Protein AF-A0A929JRZ4-F1 (afdb_monomer)

Mean predicted aligned error: 5.0 Å

Secondary structure (DSSP, 8-state):
-HHHHHHHHTT-------HHHHHHHHHHHHHHH---B-HHHHHHHHHHHHHHHTTSS-TTS-------SBTTT--SSHHHHSPPPPP--GGGHHHHHTT-

Solvent-accessible surface area (backbone atoms only — not comparable to full-atom values): 6132 Å² total; per-residue (Å²): 120,65,65,68,47,51,26,64,77,66,76,50,85,86,82,90,74,59,68,68,48,20,50,51,29,25,37,45,31,34,74,75,68,71,41,58,34,11,57,81,17,13,39,48,57,28,45,49,56,50,34,39,76,71,67,76,39,65,88,88,57,91,80,88,75,72,64,81,41,50,20,87,81,42,58,69,68,50,80,80,61,49,80,81,86,78,90,72,58,80,92,50,41,68,68,52,61,76,73,108

pLDDT: mean 91.91, std 6.28, range [66.38, 97.69]

Sequence (100 aa):
NRVLRLLRELDGTAIAVPDEEVTAAQRDLARMEGILAEPAGAIALAALRRLIKLGKVNKAKKVVLIVSGFGFKDPGDADKLIDKPVTVDIKDLESVIAKS

Radius of gyration: 18.35 Å; Cα contacts (8 Å, |Δi|>4): 85; chains: 1; bounding box: 34×36×55 Å

Nearest PDB structures (foldseek):
  1uin-assembly1_B  TM=8.783E-01  e=8.661E-05  Thermus thermophilus
  2d1f-assembly1_B  TM=8.909E-01  e=1.277E-04  Mycobacterium tuberculosis
  2zsj-assembly2_C  TM=8.394E-01  e=1.052E-04  Aquifex aeolicus
  6cgq-assembly1_A  TM=8.743E-01  e=2.959E-04  Bacillus spizizenii
  6cgq-assembly1_B-2  TM=8.732E-01  e=3.368E-04  Bacillus spizizenii

Foldseek 3Di:
DVVVVCCVVVVHDDDDFDQVLLLVQQLCCCPPVVARAASVLSVQVSVVVVCVVVVNDPPPDDDDRGRPGGCVVPVDPVPSNDDDDDDDDPVCVVVVVVVD

Structure (mmCIF, N/CA/C/O backbone):
data_AF-A0A929JRZ4-F1
#
_entry.id   AF-A0A929JRZ4-F1
#
loop_
_atom_site.group_PDB
_atom_site.id
_atom_site.type_symbol
_atom_site.label_atom_id
_atom_site.label_alt_id
_atom_site.label_comp_id
_atom_site.label_asym_id
_atom_site.label_entity_id
_atom_site.label_seq_id
_atom_site.pdbx_PDB_ins_code
_atom_site.Cartn_x
_atom_site.Cartn_y
_atom_site.Cartn_z
_atom_site.occupancy
_atom_site.B_iso_or_equiv
_atom_site.auth_seq_id
_atom_site.auth_comp_id
_atom_site.auth_asym_id
_atom_site.auth_atom_id
_atom_site.pdbx_PDB_model_num
ATOM 1 N N . ASN A 1 1 ? -2.978 17.807 19.146 1.00 81.25 1 ASN A N 1
ATOM 2 C CA . ASN A 1 1 ? -3.439 16.431 19.448 1.00 81.25 1 ASN A CA 1
ATOM 3 C C . ASN A 1 1 ? -4.820 16.110 18.833 1.00 81.25 1 ASN A C 1
ATOM 5 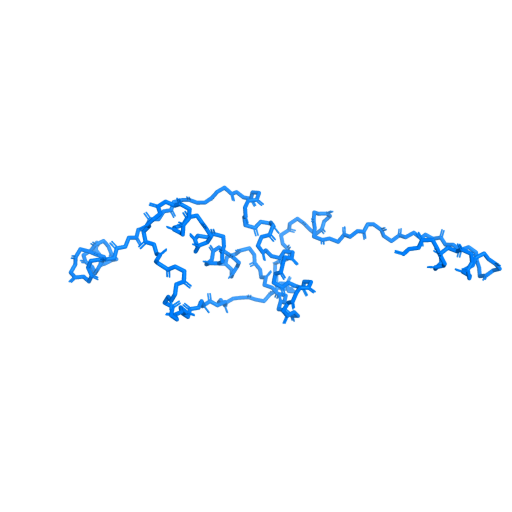O O . ASN A 1 1 ? -5.667 15.515 19.486 1.00 81.25 1 ASN A O 1
ATOM 9 N N . ARG A 1 2 ? -5.091 16.529 17.584 1.00 95.31 2 ARG A N 1
ATOM 10 C CA . ARG A 1 2 ? -6.425 16.388 16.962 1.00 95.31 2 ARG A CA 1
ATOM 11 C C . ARG A 1 2 ? -6.683 14.968 16.447 1.00 95.31 2 ARG A C 1
ATOM 13 O O . ARG A 1 2 ? -7.745 14.422 16.705 1.00 95.31 2 ARG A O 1
ATOM 20 N N . VAL A 1 3 ? -5.694 14.360 15.788 1.00 95.38 3 VAL A N 1
ATOM 21 C CA . VAL A 1 3 ? -5.806 13.004 15.220 1.00 95.38 3 VAL A CA 1
ATOM 22 C C . VAL A 1 3 ? -6.046 11.956 16.307 1.00 95.38 3 VAL A C 1
ATOM 24 O O . VAL A 1 3 ? -7.018 11.219 16.220 1.00 95.38 3 VAL A O 1
ATOM 27 N N . LEU A 1 4 ? -5.237 11.927 17.377 1.00 96.12 4 LEU A N 1
ATOM 28 C CA . LEU A 1 4 ? -5.419 10.926 18.441 1.00 96.12 4 LEU A CA 1
ATOM 29 C C . LEU A 1 4 ? -6.748 11.094 19.182 1.00 96.12 4 LEU A C 1
ATOM 31 O O . LEU A 1 4 ? -7.278 10.115 19.695 1.00 96.12 4 LEU A O 1
ATOM 35 N N . ARG A 1 5 ? -7.279 12.321 19.256 1.00 96.94 5 ARG A N 1
ATOM 36 C CA . ARG A 1 5 ? -8.604 12.568 19.826 1.00 96.94 5 ARG A CA 1
ATOM 37 C C . ARG A 1 5 ? -9.691 11.941 18.953 1.00 96.94 5 ARG A C 1
ATOM 39 O O . ARG A 1 5 ? -10.466 11.150 19.469 1.00 96.94 5 ARG A O 1
ATOM 46 N N . LEU A 1 6 ? -9.672 12.213 17.647 1.00 97.62 6 LEU A N 1
ATOM 47 C CA . LEU A 1 6 ? -10.622 11.631 16.693 1.00 97.62 6 LEU A CA 1
ATOM 48 C C . LEU A 1 6 ? -10.557 10.101 16.670 1.00 97.62 6 LEU A C 1
ATOM 50 O O . LEU A 1 6 ? -11.595 9.455 16.633 1.00 97.62 6 LEU A O 1
ATOM 54 N N . LEU A 1 7 ? -9.358 9.513 16.747 1.00 96.44 7 LEU A N 1
ATOM 55 C CA . LEU A 1 7 ? -9.222 8.058 16.846 1.00 96.44 7 LEU A CA 1
ATOM 56 C C . LEU A 1 7 ? -9.909 7.511 18.104 1.00 96.44 7 LEU A C 1
ATOM 58 O O . LEU A 1 7 ? -10.584 6.499 18.017 1.00 96.44 7 LEU A O 1
ATOM 62 N N . ARG A 1 8 ? -9.801 8.177 19.261 1.00 95.69 8 ARG A N 1
ATOM 63 C CA . ARG A 1 8 ? -10.501 7.733 20.482 1.00 95.69 8 ARG A CA 1
ATOM 64 C C . ARG A 1 8 ? -12.014 7.933 20.396 1.00 95.69 8 ARG A C 1
ATOM 66 O O . ARG A 1 8 ? -12.755 7.064 20.827 1.00 95.69 8 ARG A O 1
ATOM 73 N N . GLU A 1 9 ? -12.459 9.069 19.863 1.00 97.69 9 GLU A N 1
ATOM 74 C CA . GLU A 1 9 ? -13.885 9.416 19.747 1.00 97.69 9 GLU A CA 1
ATOM 75 C C . GLU A 1 9 ? -14.631 8.521 18.748 1.00 97.69 9 GLU A C 1
ATOM 77 O O . GLU A 1 9 ? -15.812 8.249 18.936 1.00 97.69 9 GLU A O 1
ATOM 82 N N . LEU A 1 10 ? -13.947 8.057 17.699 1.00 96.50 10 LEU A N 1
ATOM 83 C CA . LEU A 1 10 ? -14.532 7.264 16.614 1.00 96.50 10 LEU A CA 1
ATOM 84 C C . LEU A 1 10 ? -14.195 5.767 16.698 1.00 96.50 10 LEU A C 1
ATOM 86 O O . LEU A 1 10 ? -14.395 5.058 15.714 1.00 96.50 10 LEU A O 1
ATOM 90 N N . 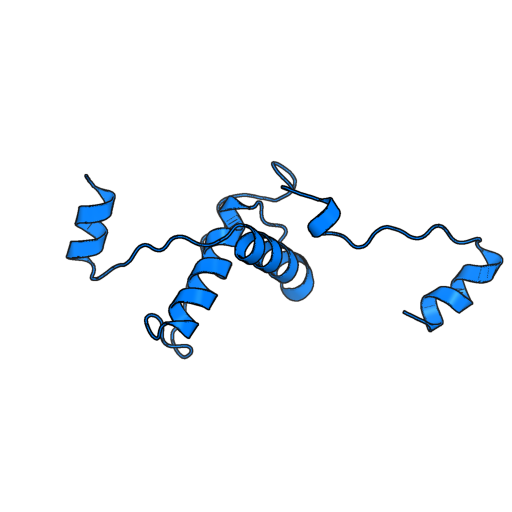ASP A 1 11 ? -13.643 5.300 17.826 1.00 93.88 11 ASP A N 1
ATOM 91 C CA . ASP A 1 11 ? -13.130 3.927 17.997 1.00 93.88 11 ASP A CA 1
ATOM 92 C C . ASP A 1 11 ? -12.186 3.494 16.848 1.00 93.88 11 ASP A C 1
ATOM 94 O O . ASP A 1 11 ? -12.207 2.381 16.321 1.00 93.88 11 ASP A O 1
ATOM 98 N N . GLY A 1 12 ? -11.374 4.450 16.398 1.00 94.25 12 GLY A N 1
ATOM 99 C CA . GLY A 1 12 ? -10.384 4.300 15.345 1.00 94.25 12 GLY A CA 1
ATOM 100 C C . GLY A 1 12 ? -9.047 3.761 15.852 1.00 94.25 12 GLY A C 1
ATOM 101 O O . GLY A 1 12 ? -8.770 3.659 17.047 1.00 94.25 12 GLY A O 1
ATOM 102 N N . THR A 1 13 ? -8.157 3.450 14.911 1.00 94.38 13 THR A N 1
ATOM 103 C CA . THR A 1 13 ? -6.815 2.944 15.215 1.00 94.38 13 THR A CA 1
ATOM 104 C C . THR A 1 13 ? -5.753 3.551 14.301 1.00 94.38 13 THR A C 1
ATOM 106 O O . THR A 1 13 ? -6.064 4.095 13.243 1.00 94.38 13 THR A O 1
ATOM 109 N N . ALA A 1 14 ? -4.492 3.451 14.717 1.00 94.62 14 ALA A N 1
ATOM 110 C CA . ALA A 1 14 ? -3.323 3.786 13.917 1.00 94.62 14 ALA A CA 1
ATOM 111 C C . ALA A 1 14 ? -2.266 2.697 14.118 1.00 94.62 14 ALA A C 1
ATOM 113 O O . ALA A 1 14 ? -2.029 2.260 15.245 1.00 94.62 14 ALA A O 1
ATOM 114 N N . ILE A 1 15 ? -1.641 2.261 13.027 1.00 96.44 15 ILE A N 1
ATOM 115 C CA . ILE A 1 15 ? -0.582 1.251 13.038 1.00 96.44 15 ILE A CA 1
ATOM 116 C C . ILE A 1 15 ? 0.601 1.734 12.205 1.00 96.44 15 ILE A C 1
ATOM 118 O O . ILE A 1 15 ? 0.423 2.489 11.251 1.00 96.44 15 ILE A O 1
ATOM 122 N N . ALA A 1 16 ? 1.796 1.271 12.558 1.00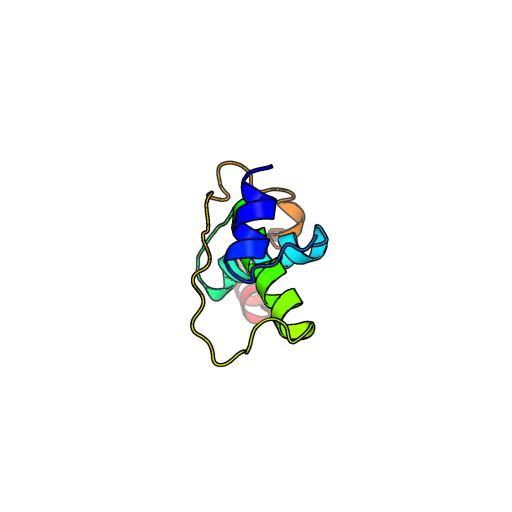 96.31 16 ALA A N 1
ATOM 123 C CA . ALA A 1 16 ? 2.958 1.359 11.687 1.00 96.31 16 ALA A CA 1
ATOM 124 C C . ALA A 1 16 ? 2.980 0.151 10.739 1.00 96.31 16 ALA A C 1
ATOM 126 O O . ALA A 1 16 ? 2.584 -0.956 11.123 1.00 96.31 16 ALA A O 1
ATOM 127 N N . VAL A 1 17 ? 3.455 0.371 9.517 1.00 96.75 17 VAL A N 1
ATOM 128 C CA . VAL A 1 17 ? 3.654 -0.662 8.496 1.00 96.75 17 VAL A CA 1
ATOM 129 C C . VAL A 1 17 ? 5.103 -0.615 8.005 1.00 96.75 17 VAL A C 1
ATOM 131 O O . VAL A 1 17 ? 5.606 0.487 7.804 1.00 96.75 17 VAL A O 1
ATOM 134 N N . PRO A 1 18 ? 5.777 -1.769 7.842 1.00 96.19 18 PRO A N 1
ATOM 135 C CA . PRO A 1 18 ? 7.115 -1.832 7.254 1.00 96.19 18 PRO A CA 1
ATOM 136 C C . PRO A 1 18 ? 7.124 -1.432 5.774 1.00 96.19 18 PRO A C 1
ATOM 138 O O . PRO A 1 18 ? 6.156 -1.697 5.054 1.00 96.19 18 PRO A O 1
ATOM 141 N N . ASP A 1 19 ? 8.242 -0.880 5.308 1.00 93.56 19 ASP A N 1
ATOM 142 C CA . ASP A 1 19 ? 8.422 -0.423 3.924 1.00 93.56 19 ASP A CA 1
ATOM 143 C C . ASP A 1 19 ? 8.246 -1.558 2.901 1.00 93.56 19 ASP A C 1
ATOM 145 O O . ASP A 1 19 ? 7.739 -1.343 1.796 1.00 93.56 19 ASP A O 1
ATOM 149 N N . GLU A 1 20 ? 8.592 -2.795 3.264 1.00 94.50 20 GLU A N 1
ATOM 150 C CA . GLU A 1 20 ? 8.414 -3.965 2.402 1.00 94.50 20 GLU A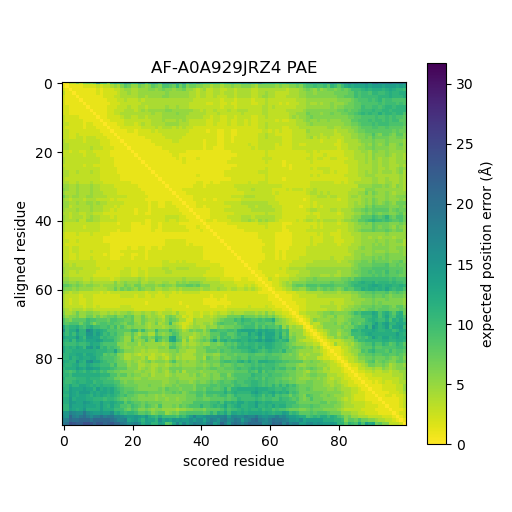 CA 1
ATOM 151 C C . GLU A 1 20 ? 6.929 -4.266 2.157 1.00 94.50 20 GLU A C 1
ATOM 153 O O . GLU A 1 20 ? 6.539 -4.627 1.043 1.00 94.50 20 GLU A O 1
ATOM 158 N N . GLU A 1 21 ? 6.080 -4.083 3.176 1.00 96.56 21 GLU A N 1
ATOM 159 C CA . GLU A 1 21 ? 4.628 -4.247 3.038 1.00 96.56 21 GLU A CA 1
ATOM 160 C C . GLU A 1 21 ? 4.028 -3.134 2.168 1.00 96.56 21 GLU A C 1
ATOM 162 O O . GLU A 1 21 ? 3.110 -3.397 1.387 1.00 96.56 21 GLU A O 1
ATOM 167 N N . VAL A 1 22 ? 4.565 -1.913 2.265 1.00 95.56 22 VAL A N 1
ATOM 168 C CA . VAL A 1 22 ? 4.168 -0.777 1.417 1.00 95.56 22 VAL A CA 1
ATOM 169 C C . VAL A 1 22 ? 4.549 -1.032 -0.039 1.00 95.56 22 VAL A C 1
ATOM 171 O O . VAL A 1 22 ? 3.704 -0.905 -0.922 1.00 95.56 22 VAL A O 1
ATOM 174 N N . THR A 1 23 ? 5.777 -1.486 -0.290 1.00 94.44 23 THR A N 1
ATOM 175 C CA . THR A 1 23 ? 6.270 -1.808 -1.638 1.00 94.44 23 THR A CA 1
ATOM 176 C C . THR A 1 23 ? 5.443 -2.924 -2.281 1.00 94.44 23 THR A C 1
ATOM 178 O O . THR A 1 23 ? 5.045 -2.830 -3.444 1.00 94.44 23 THR A O 1
ATOM 181 N N . ALA A 1 24 ? 5.114 -3.973 -1.519 1.00 95.06 24 ALA A N 1
ATOM 182 C CA . ALA A 1 24 ? 4.232 -5.039 -1.989 1.00 95.06 24 ALA A CA 1
ATOM 183 C C . ALA A 1 24 ? 2.822 -4.515 -2.315 1.00 95.06 24 ALA A C 1
ATOM 185 O O . ALA A 1 24 ? 2.238 -4.896 -3.327 1.00 95.06 24 ALA A O 1
ATOM 186 N N . ALA A 1 25 ? 2.282 -3.608 -1.495 1.00 96.19 25 ALA A N 1
ATOM 187 C CA . ALA A 1 25 ? 0.993 -2.978 -1.758 1.00 96.19 25 ALA A CA 1
ATOM 188 C C . ALA A 1 25 ? 1.011 -2.085 -3.012 1.00 96.19 25 ALA A C 1
ATOM 190 O O . ALA A 1 25 ? 0.058 -2.138 -3.785 1.00 96.19 25 ALA A O 1
ATOM 191 N N . GLN A 1 26 ? 2.081 -1.316 -3.254 1.00 94.94 26 GLN A N 1
ATOM 192 C CA . GLN A 1 26 ? 2.250 -0.550 -4.497 1.00 94.94 26 GLN A CA 1
ATOM 193 C C . GLN A 1 26 ? 2.233 -1.470 -5.718 1.00 94.94 26 GLN A C 1
ATOM 195 O O . GLN A 1 26 ? 1.510 -1.209 -6.680 1.00 94.94 26 GLN A O 1
ATOM 200 N N . ARG A 1 27 ? 2.998 -2.569 -5.664 1.00 93.62 27 ARG A N 1
ATOM 201 C CA . ARG A 1 27 ? 3.067 -3.544 -6.756 1.00 93.62 27 ARG A CA 1
ATOM 202 C C . ARG A 1 27 ? 1.700 -4.158 -7.046 1.00 93.62 27 ARG A C 1
ATOM 204 O O . ARG A 1 27 ? 1.320 -4.253 -8.209 1.00 93.62 27 ARG A O 1
ATOM 211 N N . ASP A 1 28 ? 0.959 -4.543 -6.012 1.00 95.44 28 ASP A N 1
ATOM 212 C CA . ASP A 1 28 ? -0.347 -5.177 -6.185 1.00 95.44 28 ASP A CA 1
ATOM 213 C C . ASP A 1 28 ? -1.396 -4.192 -6.711 1.00 95.44 28 ASP A C 1
ATOM 215 O O . ASP A 1 28 ? -2.152 -4.546 -7.611 1.00 95.44 28 ASP A O 1
ATOM 219 N N . LEU A 1 29 ? -1.401 -2.941 -6.232 1.00 95.31 29 LEU A N 1
ATOM 220 C CA . LEU A 1 29 ? -2.258 -1.891 -6.795 1.00 95.31 29 LEU A CA 1
ATOM 221 C C . LEU A 1 29 ? -1.986 -1.697 -8.291 1.00 95.31 29 LEU A C 1
ATOM 223 O O . LEU A 1 29 ? -2.928 -1.633 -9.079 1.00 95.31 29 LEU A O 1
ATOM 227 N N . ALA A 1 30 ? -0.717 -1.669 -8.700 1.00 93.06 30 ALA A N 1
ATOM 228 C CA . ALA A 1 30 ? -0.354 -1.499 -10.101 1.00 93.06 30 ALA A CA 1
ATOM 229 C C . ALA A 1 30 ? -0.718 -2.728 -10.953 1.00 93.06 30 ALA A C 1
ATOM 231 O O . ALA A 1 30 ? -1.330 -2.582 -12.008 1.00 93.06 30 ALA A O 1
ATOM 232 N N . ARG A 1 31 ? -0.361 -3.938 -10.500 1.00 92.81 31 ARG A N 1
ATOM 233 C CA . ARG A 1 31 ? -0.510 -5.179 -11.282 1.00 92.81 31 ARG A CA 1
ATOM 234 C C . ARG A 1 31 ? -1.937 -5.716 -11.319 1.00 92.81 31 ARG A C 1
ATOM 236 O O . ARG A 1 31 ? -2.328 -6.290 -12.328 1.00 92.81 31 ARG A O 1
ATOM 243 N N . MET A 1 32 ? -2.685 -5.581 -10.225 1.00 95.69 32 MET A N 1
ATOM 244 C CA . MET A 1 32 ? -4.014 -6.186 -10.093 1.00 95.69 32 MET A CA 1
ATOM 245 C C . MET A 1 32 ? -5.139 -5.193 -10.379 1.00 95.69 32 MET A C 1
ATOM 247 O O . MET A 1 32 ? -6.152 -5.585 -10.944 1.00 95.69 32 MET A O 1
ATOM 251 N N . GLU A 1 33 ? -4.956 -3.919 -10.019 1.00 95.25 33 GLU A N 1
ATOM 252 C CA . GLU A 1 33 ? -6.016 -2.902 -10.092 1.00 95.25 33 GLU A CA 1
ATOM 253 C C . GLU A 1 33 ? -5.720 -1.794 -11.119 1.00 95.25 33 GLU A C 1
ATOM 255 O O . GLU A 1 33 ? -6.558 -0.925 -11.353 1.00 95.25 33 GLU A O 1
ATOM 260 N N . GLY A 1 34 ? -4.527 -1.782 -11.727 1.00 93.50 34 GLY A N 1
ATOM 261 C CA . GLY A 1 34 ? -4.105 -0.720 -12.647 1.00 93.50 34 GLY A CA 1
ATOM 262 C C . GLY A 1 34 ? -3.885 0.640 -11.970 1.00 93.50 34 GLY A C 1
ATOM 263 O O . GLY A 1 34 ? -3.884 1.674 -12.637 1.00 93.50 34 GLY A O 1
ATOM 264 N N . ILE A 1 35 ? -3.704 0.664 -10.646 1.00 93.62 35 ILE A N 1
ATOM 265 C CA . ILE A 1 35 ? -3.520 1.881 -9.850 1.00 93.62 35 ILE A CA 1
ATOM 266 C C . ILE A 1 35 ? -2.035 2.048 -9.521 1.00 93.62 35 ILE A C 1
ATOM 268 O O . ILE A 1 35 ? -1.501 1.390 -8.630 1.00 93.62 35 ILE A O 1
ATOM 272 N N . LEU A 1 36 ? -1.358 2.977 -10.197 1.00 91.94 36 LEU A N 1
ATOM 273 C CA . LEU A 1 36 ? 0.031 3.312 -9.881 1.00 91.94 36 LEU A CA 1
ATOM 274 C C . LEU A 1 36 ? 0.098 4.332 -8.732 1.00 91.94 36 LEU A C 1
ATOM 276 O O . LEU A 1 36 ? 0.059 5.544 -8.952 1.00 91.94 36 LEU A O 1
ATOM 280 N N . ALA A 1 37 ? 0.189 3.841 -7.498 1.00 93.88 37 ALA A N 1
ATOM 281 C CA . ALA A 1 37 ? 0.287 4.665 -6.293 1.00 93.88 37 ALA A CA 1
ATOM 282 C C . ALA A 1 37 ? 1.746 4.968 -5.900 1.00 93.88 37 ALA A C 1
ATOM 284 O O . ALA A 1 37 ? 2.628 4.117 -6.033 1.00 93.88 37 ALA A O 1
ATOM 285 N N . GLU A 1 38 ? 1.986 6.161 -5.350 1.00 93.06 38 GLU A N 1
ATOM 286 C CA . GLU A 1 38 ? 3.225 6.455 -4.604 1.00 93.06 38 GLU A CA 1
ATOM 287 C C . GLU A 1 38 ? 3.247 5.682 -3.262 1.00 93.06 38 GLU A C 1
ATOM 289 O O . GLU A 1 38 ? 2.188 5.198 -2.830 1.00 93.06 38 GLU A O 1
ATOM 294 N N . PRO A 1 39 ? 4.387 5.593 -2.545 1.00 92.56 39 PRO A N 1
ATOM 295 C CA . PRO A 1 39 ? 4.470 4.844 -1.287 1.00 92.56 39 PRO A CA 1
ATOM 296 C C . PRO A 1 39 ? 3.410 5.266 -0.261 1.00 92.56 39 PRO A C 1
ATOM 298 O O . PRO A 1 39 ? 2.674 4.426 0.260 1.00 92.56 39 PRO A O 1
ATOM 301 N N . ALA A 1 40 ? 3.239 6.576 -0.042 1.00 91.19 40 ALA A N 1
ATOM 302 C CA . ALA A 1 40 ? 2.239 7.107 0.885 1.00 91.19 40 ALA A CA 1
ATOM 303 C C . ALA A 1 40 ? 0.796 6.725 0.500 1.00 91.19 40 ALA A C 1
ATOM 305 O O . ALA A 1 40 ? -0.023 6.442 1.375 1.00 91.19 40 ALA A O 1
ATOM 306 N N . GLY A 1 41 ? 0.494 6.651 -0.802 1.00 92.12 41 GLY A N 1
ATOM 307 C CA . GLY A 1 41 ? -0.811 6.227 -1.314 1.00 92.12 41 GLY A CA 1
ATOM 308 C C . GLY A 1 41 ? -1.080 4.727 -1.142 1.00 92.12 41 GLY A C 1
ATOM 309 O O . GLY A 1 41 ? -2.231 4.323 -0.976 1.00 92.12 41 GLY A O 1
ATOM 310 N N . ALA A 1 42 ? -0.035 3.898 -1.129 1.00 95.75 42 ALA A N 1
ATOM 311 C CA . ALA A 1 42 ? -0.151 2.450 -0.951 1.00 95.75 42 ALA A CA 1
ATOM 312 C C . ALA A 1 42 ? -0.169 1.992 0.516 1.00 95.75 42 ALA A C 1
ATOM 314 O O . ALA A 1 42 ? -0.654 0.891 0.803 1.00 95.75 42 ALA A O 1
ATOM 315 N N . ILE A 1 43 ? 0.282 2.836 1.458 1.00 96.31 43 ILE A N 1
ATOM 316 C CA . ILE A 1 43 ? 0.238 2.559 2.907 1.00 96.31 43 ILE A CA 1
ATOM 317 C C . ILE A 1 43 ? -1.162 2.124 3.351 1.00 96.31 43 ILE A C 1
ATOM 319 O O . ILE A 1 43 ? -1.286 1.220 4.176 1.00 96.31 43 ILE A O 1
ATOM 323 N N . ALA A 1 44 ? -2.223 2.714 2.792 1.00 95.94 44 ALA A N 1
ATOM 324 C CA . ALA A 1 44 ? -3.600 2.378 3.148 1.00 95.94 44 ALA A CA 1
ATOM 325 C C . ALA A 1 44 ? -3.934 0.897 2.878 1.00 95.94 44 ALA A C 1
ATOM 327 O O . ALA A 1 44 ? -4.563 0.241 3.713 1.00 95.94 44 ALA A O 1
ATOM 328 N N . LEU A 1 45 ? -3.473 0.342 1.750 1.00 97.25 45 LEU A N 1
ATOM 329 C CA . LEU A 1 45 ? -3.674 -1.070 1.421 1.00 97.25 45 LEU A CA 1
ATOM 330 C C . LEU A 1 45 ? -2.797 -1.983 2.290 1.00 97.25 45 LEU A C 1
ATOM 332 O O . LEU A 1 45 ? -3.290 -2.996 2.798 1.00 97.25 45 LEU A O 1
ATOM 336 N N . ALA A 1 46 ? -1.528 -1.621 2.502 1.00 97.62 46 ALA A N 1
ATOM 337 C CA . ALA A 1 46 ? -0.631 -2.360 3.394 1.00 97.62 46 ALA A CA 1
ATOM 338 C C . ALA A 1 46 ? -1.215 -2.448 4.818 1.00 97.62 46 ALA A C 1
ATOM 340 O O . ALA A 1 46 ? -1.362 -3.535 5.386 1.00 97.62 46 ALA A O 1
ATOM 341 N N . ALA A 1 47 ? -1.665 -1.311 5.353 1.00 97.62 47 ALA A N 1
ATOM 342 C CA . ALA A 1 47 ? -2.282 -1.221 6.667 1.00 97.62 47 ALA A CA 1
ATOM 343 C C . ALA A 1 47 ? -3.579 -2.037 6.750 1.00 97.62 47 ALA A C 1
ATOM 345 O O . ALA A 1 47 ? -3.766 -2.776 7.717 1.00 97.62 47 ALA A O 1
ATOM 346 N N . LEU A 1 48 ? -4.449 -1.977 5.733 1.00 97.38 48 LEU A N 1
ATOM 347 C CA . LEU A 1 48 ? -5.673 -2.782 5.697 1.00 97.38 48 LEU A CA 1
ATOM 348 C C . LEU A 1 48 ? -5.364 -4.282 5.793 1.00 97.38 48 LEU A C 1
ATOM 350 O O . LEU A 1 48 ? -5.971 -4.986 6.603 1.00 97.38 48 LEU A O 1
ATOM 354 N N . ARG A 1 49 ? -4.395 -4.778 5.014 1.00 97.06 49 ARG A N 1
ATOM 355 C CA . ARG A 1 49 ? -3.984 -6.193 5.048 1.00 97.06 49 ARG A CA 1
ATOM 356 C C . ARG A 1 49 ? -3.521 -6.607 6.441 1.00 97.06 49 ARG A C 1
ATOM 358 O O . ARG A 1 49 ? -3.903 -7.676 6.922 1.00 97.06 49 ARG A O 1
ATOM 365 N N . ARG A 1 50 ? -2.739 -5.759 7.109 1.00 97.44 50 ARG A N 1
ATOM 366 C CA . ARG A 1 50 ? -2.262 -6.007 8.473 1.00 97.44 50 ARG A CA 1
ATOM 367 C C . ARG A 1 50 ? -3.398 -5.963 9.496 1.00 97.44 50 ARG A C 1
ATOM 369 O O . ARG A 1 50 ? -3.508 -6.872 10.313 1.00 97.44 50 ARG A O 1
ATOM 376 N N . LEU A 1 51 ? -4.294 -4.982 9.415 1.00 97.06 51 LEU A N 1
ATOM 377 C CA . LEU A 1 51 ? -5.464 -4.871 10.293 1.00 97.06 51 LEU A CA 1
ATOM 378 C C . LEU A 1 51 ? -6.422 -6.060 10.151 1.00 97.06 51 LEU A C 1
ATOM 380 O O . LEU A 1 51 ? -6.971 -6.519 11.151 1.00 97.06 51 LEU A O 1
ATOM 384 N N . ILE A 1 52 ? -6.584 -6.595 8.939 1.00 97.06 52 ILE A N 1
ATOM 385 C CA . ILE A 1 52 ? -7.333 -7.833 8.700 1.00 97.06 52 ILE A CA 1
ATOM 386 C C . ILE A 1 52 ? -6.649 -9.022 9.387 1.00 97.06 52 ILE A C 1
ATOM 388 O O . ILE A 1 52 ? -7.316 -9.782 10.086 1.00 97.06 52 ILE A O 1
ATOM 392 N N . LYS A 1 53 ? -5.324 -9.181 9.234 1.00 96.06 53 LYS A N 1
ATOM 393 C CA . LYS A 1 53 ? -4.556 -10.255 9.900 1.00 96.06 53 LYS A CA 1
ATOM 394 C C . LYS A 1 53 ? -4.642 -10.171 11.427 1.00 96.06 53 LYS A C 1
ATOM 396 O O . LYS A 1 53 ? -4.717 -11.197 12.089 1.00 96.06 53 LYS A O 1
ATOM 401 N N . LEU A 1 54 ? -4.671 -8.957 11.974 1.00 95.44 54 LEU A N 1
ATOM 402 C CA . LEU A 1 54 ? -4.811 -8.692 13.409 1.00 95.44 54 LEU A CA 1
ATOM 403 C C . LEU A 1 54 ? -6.261 -8.805 13.920 1.00 95.44 54 LEU A C 1
ATOM 405 O O . LEU A 1 54 ? -6.512 -8.532 15.092 1.00 95.44 54 LEU A O 1
ATOM 409 N N . GLY A 1 55 ? -7.228 -9.135 13.057 1.00 95.06 55 GLY A N 1
ATOM 410 C CA . GLY A 1 55 ? -8.645 -9.223 13.423 1.00 95.06 55 GLY A CA 1
ATOM 411 C C . GLY A 1 55 ? -9.301 -7.878 13.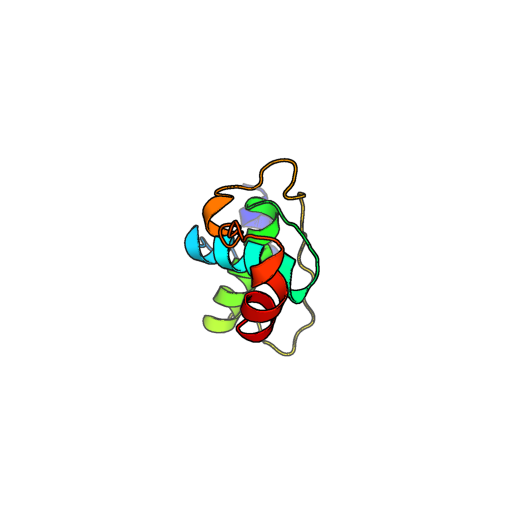759 1.00 95.06 55 GLY A C 1
ATOM 412 O O . GLY A 1 55 ? -10.404 -7.853 14.297 1.00 95.06 55 GLY A O 1
ATOM 413 N N . LYS A 1 56 ? -8.647 -6.751 13.451 1.00 94.75 56 LYS A N 1
ATOM 414 C CA . LYS A 1 56 ? -9.163 -5.393 13.697 1.00 94.75 56 LYS A CA 1
ATOM 415 C C . LYS A 1 56 ? -10.141 -4.929 12.620 1.00 94.75 56 LYS A C 1
ATOM 417 O O . LYS A 1 56 ? -11.004 -4.103 12.892 1.00 94.75 56 LYS A O 1
ATOM 422 N N . VAL A 1 57 ? -10.028 -5.472 11.408 1.00 95.56 57 VAL A N 1
ATOM 423 C CA . VAL A 1 57 ? -10.972 -5.234 10.311 1.00 95.56 57 VAL A CA 1
ATOM 424 C C . VAL A 1 57 ? -11.530 -6.569 9.832 1.00 95.56 57 VAL A C 1
ATOM 426 O O . VAL A 1 57 ? -10.787 -7.489 9.499 1.00 95.56 57 VAL A O 1
ATOM 429 N N . ASN A 1 58 ? -12.857 -6.675 9.786 1.00 94.56 58 ASN A N 1
ATOM 430 C CA . ASN A 1 58 ? -13.541 -7.853 9.263 1.00 94.56 58 ASN A CA 1
ATOM 431 C C . ASN A 1 58 ? -13.504 -7.842 7.723 1.00 94.56 58 ASN A C 1
ATOM 433 O O . ASN A 1 58 ? -13.915 -6.860 7.107 1.00 94.56 58 ASN A O 1
ATOM 437 N N . LYS A 1 59 ? -13.069 -8.954 7.114 1.00 93.06 59 LYS A N 1
ATOM 438 C CA . LYS A 1 59 ? -12.989 -9.146 5.653 1.00 93.06 59 LYS A CA 1
ATOM 439 C C . LYS A 1 59 ? -14.319 -8.953 4.914 1.00 93.06 59 LYS A C 1
ATOM 441 O O . LYS A 1 59 ? -14.299 -8.652 3.730 1.00 93.06 59 LYS A O 1
ATOM 446 N N . ALA A 1 60 ? -15.457 -9.123 5.587 1.00 93.00 60 ALA A N 1
ATOM 447 C CA . ALA A 1 60 ? -16.783 -8.937 4.997 1.00 93.00 60 ALA A CA 1
ATOM 448 C C . ALA A 1 60 ? -17.226 -7.461 4.918 1.00 93.00 60 ALA A C 1
ATOM 450 O O . ALA A 1 60 ? -18.259 -7.162 4.318 1.00 93.00 60 ALA A O 1
ATOM 451 N N . LYS A 1 61 ? -16.494 -6.524 5.539 1.00 93.38 61 LYS A N 1
ATOM 452 C CA . LYS A 1 61 ? -16.846 -5.098 5.496 1.00 93.38 61 LYS A CA 1
ATOM 453 C C . LYS A 1 61 ? -16.375 -4.449 4.196 1.00 93.38 61 LYS A C 1
ATOM 455 O O . LYS A 1 61 ? -15.279 -4.718 3.714 1.00 93.38 61 LYS A O 1
ATOM 460 N N . LYS A 1 62 ? -17.180 -3.515 3.685 1.00 96.50 62 LYS A N 1
ATOM 461 C CA . LYS A 1 62 ? -16.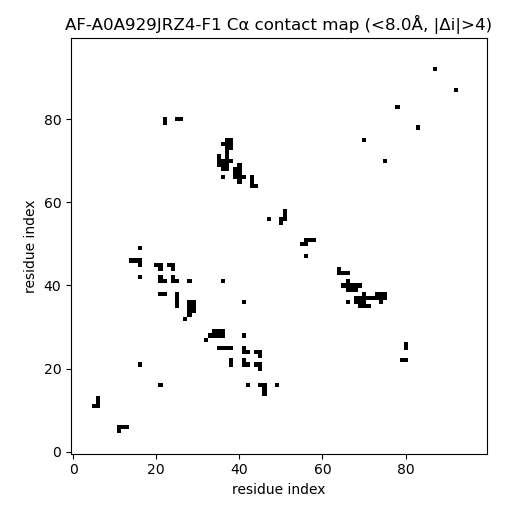749 -2.579 2.639 1.00 96.50 62 LYS A CA 1
ATOM 462 C C . LYS A 1 62 ? -15.810 -1.544 3.253 1.00 96.50 62 LYS A C 1
ATOM 464 O O . LYS A 1 62 ? -16.127 -0.966 4.291 1.00 96.50 62 LYS A O 1
ATOM 469 N N . VAL A 1 63 ? -14.673 -1.322 2.606 1.00 96.19 63 VAL A N 1
ATOM 470 C CA . VAL A 1 63 ? -13.636 -0.382 3.042 1.00 96.19 63 VAL A CA 1
ATOM 471 C C . VAL A 1 63 ? -13.315 0.552 1.885 1.00 96.19 63 VAL A C 1
ATOM 473 O O . VAL A 1 63 ? -13.214 0.109 0.745 1.00 96.19 63 VAL A O 1
ATOM 476 N N . VAL A 1 64 ? -13.153 1.838 2.185 1.00 96.44 64 VAL A N 1
ATOM 477 C CA . VAL A 1 64 ? -12.650 2.835 1.236 1.00 96.44 64 VAL A CA 1
ATOM 478 C C . VAL A 1 64 ? -11.196 3.118 1.587 1.00 96.44 64 VAL A C 1
ATOM 480 O O . VAL A 1 64 ? -10.894 3.474 2.725 1.00 96.44 64 VAL A O 1
ATOM 483 N N . LEU A 1 65 ? -10.301 2.948 0.615 1.00 95.81 65 LEU A N 1
ATOM 484 C CA . LEU A 1 65 ? -8.891 3.307 0.738 1.00 95.81 65 LEU A CA 1
ATOM 485 C C . LEU A 1 65 ? -8.649 4.617 -0.005 1.00 95.81 65 LEU A C 1
ATOM 487 O O . LEU A 1 65 ? -9.048 4.762 -1.158 1.00 95.81 65 LEU A O 1
ATOM 491 N N . ILE A 1 66 ? -8.001 5.571 0.659 1.00 95.38 66 ILE A N 1
ATOM 492 C CA . ILE A 1 66 ? -7.660 6.861 0.059 1.00 95.38 66 ILE A CA 1
ATOM 493 C C . ILE A 1 66 ? -6.255 6.750 -0.526 1.00 95.38 66 ILE A C 1
ATOM 495 O O . ILE A 1 66 ? -5.277 6.722 0.217 1.00 95.38 66 ILE A O 1
ATOM 499 N N . VAL A 1 67 ? -6.162 6.707 -1.854 1.00 93.69 67 VAL A N 1
ATOM 500 C CA . VAL A 1 67 ? -4.889 6.783 -2.580 1.00 93.69 67 VAL A CA 1
ATOM 501 C C . VAL A 1 67 ? -4.606 8.256 -2.859 1.00 93.69 67 VAL A C 1
ATOM 503 O O . VAL A 1 67 ? -5.107 8.830 -3.821 1.00 93.69 67 VAL A O 1
ATOM 506 N N . SER A 1 68 ? -3.868 8.900 -1.956 1.00 89.00 68 SER A N 1
ATOM 507 C CA . SER A 1 68 ? -3.668 10.356 -1.970 1.00 89.00 68 SER A CA 1
ATOM 508 C C . SER A 1 68 ? -2.679 10.855 -3.025 1.00 89.00 68 SER A C 1
ATOM 510 O O . SER A 1 68 ? -2.669 12.051 -3.318 1.00 89.00 68 SER A O 1
ATOM 512 N N . GLY A 1 69 ? -1.853 9.973 -3.591 1.00 86.06 69 GLY A N 1
ATOM 513 C CA . GLY A 1 69 ? -0.801 10.352 -4.527 1.00 86.06 69 GLY A CA 1
ATOM 514 C C . GLY A 1 69 ? -0.493 9.286 -5.571 1.00 86.06 69 GLY A C 1
ATOM 515 O O . GLY A 1 69 ? -0.799 8.102 -5.416 1.00 86.06 69 GLY A O 1
ATOM 516 N N . PHE A 1 70 ? 0.086 9.754 -6.671 1.00 84.69 70 PHE A N 1
ATOM 517 C CA . PHE A 1 70 ? 0.268 9.012 -7.913 1.00 84.69 70 PHE A CA 1
ATOM 518 C C . PHE A 1 70 ? 1.752 8.738 -8.152 1.00 84.69 70 PHE A C 1
ATOM 520 O O . PHE A 1 70 ? 2.572 9.651 -8.042 1.00 84.69 70 PHE A O 1
ATOM 527 N N . GLY A 1 71 ? 2.089 7.502 -8.522 1.00 80.38 71 GLY A N 1
ATOM 528 C CA . GLY A 1 71 ? 3.462 6.987 -8.496 1.00 80.38 71 GLY A CA 1
ATOM 529 C C . GLY A 1 71 ? 4.433 7.611 -9.502 1.00 80.38 71 GLY A C 1
ATOM 530 O O . GLY A 1 71 ? 5.626 7.369 -9.404 1.00 80.38 71 GLY A O 1
ATOM 531 N N . PHE A 1 72 ? 3.978 8.451 -10.439 1.00 81.81 72 PHE A N 1
ATOM 532 C CA . PHE A 1 72 ? 4.898 9.230 -11.286 1.00 81.81 72 PHE A CA 1
ATOM 533 C C . PHE A 1 72 ? 5.558 10.399 -10.545 1.00 81.81 72 PHE A C 1
ATOM 535 O O . PHE A 1 72 ? 6.573 10.908 -11.012 1.00 81.81 72 PHE A O 1
ATOM 542 N N . LYS A 1 73 ? 4.981 10.861 -9.426 1.00 80.12 73 LYS A N 1
ATOM 543 C CA . LYS A 1 73 ? 5.587 11.924 -8.608 1.00 80.12 73 LYS A CA 1
ATOM 544 C C . LYS A 1 73 ? 6.753 11.393 -7.786 1.00 80.12 73 LYS A C 1
ATOM 546 O O . LYS A 1 73 ? 7.801 12.024 -7.734 1.00 80.12 73 LYS A O 1
ATOM 551 N N . ASP A 1 74 ? 6.533 10.247 -7.159 1.00 80.12 74 ASP A N 1
ATOM 552 C CA . ASP A 1 74 ? 7.521 9.516 -6.385 1.00 80.12 74 ASP A CA 1
ATOM 553 C C . ASP A 1 74 ? 7.275 8.016 -6.602 1.00 80.12 74 ASP A C 1
ATOM 555 O O . ASP A 1 74 ? 6.331 7.453 -6.030 1.00 80.12 74 ASP A O 1
ATOM 559 N N . PRO A 1 75 ? 8.070 7.361 -7.464 1.00 72.94 75 PRO A N 1
ATOM 560 C CA . PRO A 1 75 ? 7.935 5.931 -7.692 1.00 72.94 75 PRO A CA 1
ATOM 561 C C . PRO A 1 75 ? 8.453 5.109 -6.503 1.00 72.94 75 PRO A C 1
ATOM 563 O O . PRO A 1 75 ? 8.274 3.894 -6.495 1.00 72.94 75 PRO A O 1
ATOM 566 N N . GLY A 1 76 ? 9.079 5.728 -5.496 1.00 81.19 76 GLY A N 1
ATOM 567 C CA . GLY A 1 76 ? 9.837 5.017 -4.479 1.00 81.19 76 GLY A CA 1
ATOM 568 C C . GLY A 1 76 ? 11.017 4.265 -5.099 1.00 81.19 76 GLY A C 1
ATOM 569 O O . GLY A 1 76 ? 11.678 4.747 -6.021 1.00 81.19 76 GLY A O 1
ATOM 570 N N . ASP A 1 77 ? 11.278 3.057 -4.605 1.00 82.50 77 ASP A N 1
ATOM 571 C CA . ASP A 1 77 ? 12.311 2.178 -5.153 1.00 82.50 77 ASP A CA 1
ATOM 572 C C . ASP A 1 77 ? 11.783 1.449 -6.401 1.00 82.50 77 ASP A C 1
ATOM 574 O O . ASP A 1 77 ? 11.247 0.340 -6.324 1.00 82.50 77 ASP A O 1
ATOM 578 N N . ALA A 1 78 ? 11.896 2.111 -7.556 1.00 77.31 78 ALA A N 1
ATOM 579 C CA . ALA A 1 78 ? 11.380 1.617 -8.832 1.00 77.31 78 ALA A CA 1
ATOM 580 C C . ALA A 1 78 ? 11.902 0.211 -9.179 1.00 77.31 78 ALA A C 1
ATOM 582 O O . ALA A 1 78 ? 11.131 -0.608 -9.680 1.00 77.31 78 ALA A O 1
ATOM 583 N N . ASP A 1 79 ? 13.154 -0.104 -8.830 1.00 81.56 79 ASP A N 1
ATOM 584 C CA . ASP A 1 79 ? 13.774 -1.415 -9.067 1.00 81.56 79 ASP A CA 1
ATOM 585 C C . ASP A 1 79 ? 13.072 -2.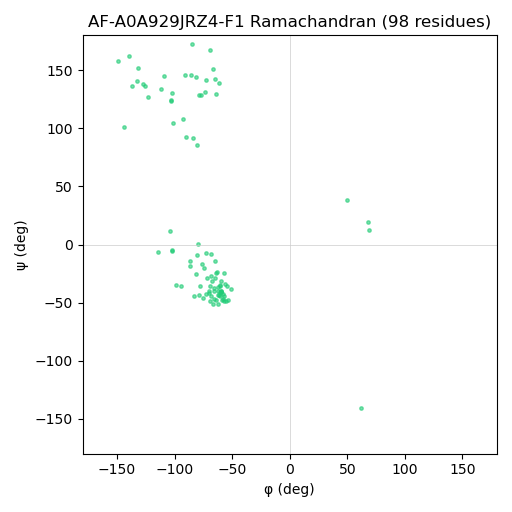549 -8.307 1.00 81.56 79 ASP A C 1
ATOM 587 O O . ASP A 1 79 ? 13.145 -3.711 -8.706 1.00 81.56 79 ASP A O 1
ATOM 591 N N . LYS A 1 80 ? 12.367 -2.233 -7.215 1.00 82.19 80 LYS A N 1
ATOM 592 C CA . LYS A 1 80 ? 11.533 -3.198 -6.490 1.00 82.19 80 LYS A CA 1
ATOM 593 C C . LYS A 1 80 ? 10.121 -3.301 -7.054 1.00 82.19 80 LYS A C 1
ATOM 595 O O . LYS A 1 80 ? 9.404 -4.236 -6.696 1.00 82.19 80 LYS A O 1
ATOM 600 N N . LEU A 1 81 ? 9.675 -2.376 -7.895 1.00 79.69 81 LEU A N 1
ATOM 601 C CA . LEU A 1 81 ? 8.310 -2.373 -8.428 1.00 79.69 81 LEU A CA 1
ATOM 602 C C . LEU A 1 81 ? 8.207 -3.068 -9.783 1.00 79.69 81 LEU A C 1
ATOM 604 O O . LEU A 1 81 ? 7.204 -3.741 -10.046 1.00 79.69 81 LEU A O 1
ATOM 608 N N . ILE A 1 82 ? 9.236 -2.927 -10.617 1.00 81.69 82 ILE A N 1
ATOM 609 C CA . ILE A 1 82 ? 9.255 -3.451 -11.982 1.00 81.69 82 ILE A CA 1
ATOM 610 C C . ILE A 1 82 ? 10.218 -4.623 -12.110 1.00 81.69 82 ILE A C 1
ATOM 612 O O . ILE A 1 82 ? 11.283 -4.653 -11.495 1.00 81.69 82 ILE A O 1
ATOM 616 N N . ASP A 1 83 ? 9.845 -5.584 -12.946 1.00 83.06 83 ASP A N 1
ATOM 617 C CA . ASP A 1 83 ? 10.793 -6.601 -13.376 1.00 83.06 83 ASP A CA 1
ATOM 618 C C . ASP A 1 83 ? 11.781 -5.948 -14.347 1.00 83.06 83 ASP A C 1
ATOM 620 O O . ASP A 1 83 ? 11.410 -5.080 -15.146 1.00 83.06 83 ASP A O 1
ATOM 624 N N . LYS A 1 84 ? 13.058 -6.330 -14.260 1.00 84.75 84 LYS A N 1
ATOM 625 C CA . LYS A 1 84 ? 14.080 -5.740 -15.125 1.00 84.75 84 LYS A CA 1
ATOM 626 C C . LYS A 1 84 ? 13.773 -6.091 -16.582 1.00 84.75 84 LYS A C 1
ATOM 628 O O . LYS A 1 84 ? 13.578 -7.273 -16.878 1.00 84.75 84 LYS A O 1
ATOM 633 N N . PRO A 1 85 ? 13.756 -5.103 -17.492 1.00 86.56 85 PRO A N 1
ATOM 634 C CA . PRO A 1 85 ? 13.552 -5.383 -18.901 1.00 86.56 85 PRO A CA 1
ATOM 635 C C . PRO A 1 85 ? 14.680 -6.278 -19.418 1.00 86.56 85 PRO A C 1
ATOM 637 O O . PRO A 1 85 ? 15.850 -6.089 -19.074 1.00 86.56 85 PRO A O 1
ATOM 640 N N . VAL A 1 86 ? 14.320 -7.255 -20.246 1.00 89.25 86 VAL A N 1
ATOM 641 C CA . VAL A 1 86 ? 15.271 -8.162 -20.891 1.00 89.25 86 VAL A CA 1
ATOM 642 C C . VAL A 1 86 ? 15.432 -7.732 -22.344 1.00 89.25 86 VAL A C 1
ATOM 644 O O . VAL A 1 86 ? 14.455 -7.651 -23.086 1.00 89.25 86 VAL A O 1
ATOM 647 N N . THR A 1 87 ? 16.669 -7.457 -22.751 1.00 92.69 87 THR A N 1
ATOM 648 C CA . THR A 1 87 ? 17.000 -7.192 -24.154 1.00 92.69 87 THR A CA 1
ATOM 649 C C . THR A 1 87 ? 17.085 -8.510 -24.909 1.00 92.69 87 THR A C 1
ATOM 651 O O . THR A 1 87 ? 17.803 -9.419 -24.493 1.00 92.69 87 THR A O 1
ATOM 654 N N . VAL A 1 88 ? 16.372 -8.603 -26.028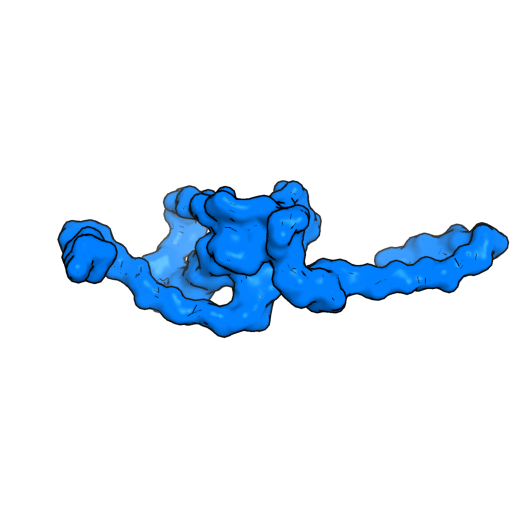 1.00 93.94 88 VAL A N 1
ATOM 655 C CA . VAL A 1 88 ? 16.320 -9.793 -26.883 1.00 93.94 88 VAL A CA 1
ATOM 656 C C . VAL A 1 88 ? 16.515 -9.396 -28.340 1.00 93.94 88 VAL A C 1
ATOM 658 O O . VAL A 1 88 ? 15.994 -8.369 -28.779 1.00 93.94 88 VAL A O 1
ATOM 661 N N . ASP A 1 89 ? 17.257 -10.209 -29.093 1.00 95.50 89 ASP A N 1
ATOM 662 C CA . ASP A 1 89 ? 17.319 -10.058 -30.544 1.00 95.50 89 ASP A CA 1
ATOM 663 C C . ASP A 1 89 ? 15.936 -10.350 -31.142 1.00 95.50 89 ASP A C 1
ATOM 665 O O . ASP A 1 89 ? 15.243 -11.278 -30.723 1.00 95.50 89 ASP A O 1
ATOM 669 N N . ILE A 1 90 ? 15.550 -9.598 -32.178 1.00 95.00 90 ILE A N 1
ATOM 670 C CA . ILE A 1 90 ? 14.226 -9.739 -32.809 1.00 95.00 90 ILE A CA 1
ATOM 671 C C . ILE A 1 90 ? 13.946 -11.168 -33.302 1.00 95.00 90 ILE A C 1
ATOM 673 O O . ILE A 1 90 ? 12.818 -11.640 -33.209 1.00 95.00 90 ILE A O 1
ATOM 677 N N . LYS A 1 91 ? 14.985 -11.875 -33.767 1.00 96.25 91 LYS A N 1
ATOM 678 C CA . LYS A 1 91 ? 14.912 -13.275 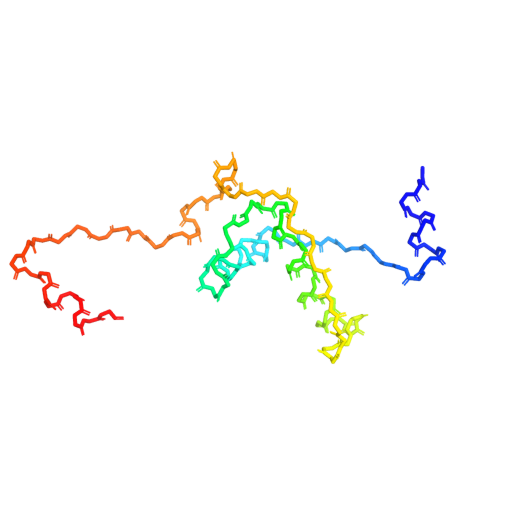-34.221 1.00 96.25 91 LYS A CA 1
ATOM 679 C C . LYS A 1 91 ? 14.543 -14.260 -33.100 1.00 96.25 91 LYS A C 1
ATOM 681 O O . LYS A 1 91 ? 14.009 -15.321 -33.391 1.00 96.25 91 LYS A O 1
ATOM 686 N N . ASP A 1 92 ? 14.817 -13.908 -31.843 1.00 94.69 92 ASP A N 1
ATOM 687 C CA . ASP A 1 92 ? 14.616 -14.769 -30.673 1.00 94.69 92 ASP A CA 1
ATOM 688 C C . ASP A 1 92 ? 13.343 -14.402 -29.888 1.00 94.69 92 ASP A C 1
ATOM 690 O O . ASP A 1 92 ? 12.964 -15.119 -28.957 1.00 94.69 92 ASP A O 1
ATOM 694 N N . LEU A 1 93 ? 12.654 -13.318 -30.273 1.00 92.81 93 LEU A N 1
ATOM 695 C CA . LEU A 1 93 ? 11.516 -12.742 -29.552 1.00 92.81 93 LEU A CA 1
ATOM 696 C C . LEU A 1 93 ? 10.387 -13.752 -29.301 1.00 92.81 93 LEU A C 1
ATOM 698 O O . LEU A 1 93 ? 9.932 -13.891 -28.166 1.00 92.81 93 LEU A O 1
ATOM 702 N N . GLU A 1 94 ? 9.964 -14.492 -30.330 1.00 93.94 94 GLU A N 1
ATOM 703 C CA . GLU A 1 94 ? 8.876 -15.475 -30.210 1.00 93.94 94 GLU A CA 1
ATOM 704 C C . GLU A 1 94 ? 9.201 -16.563 -29.179 1.00 93.94 94 GLU A C 1
ATOM 706 O O . GLU A 1 94 ? 8.353 -16.946 -28.372 1.00 93.94 94 GLU A O 1
ATOM 711 N N . SER A 1 95 ? 10.458 -17.015 -29.150 1.00 91.94 95 SER A N 1
ATOM 712 C CA . SER A 1 95 ? 10.911 -18.057 -28.225 1.00 91.94 95 SER A CA 1
ATOM 713 C C . SER A 1 95 ? 10.935 -17.601 -26.765 1.00 91.94 95 SER A C 1
ATOM 715 O O . SER A 1 95 ? 10.820 -18.426 -25.858 1.00 91.94 95 SER A O 1
ATOM 717 N N . VAL A 1 96 ? 11.105 -16.297 -26.534 1.00 90.75 96 VAL A N 1
ATOM 718 C CA . VAL A 1 96 ? 11.152 -15.696 -25.199 1.00 90.75 96 VAL A CA 1
ATOM 719 C C . VAL A 1 96 ? 9.741 -15.444 -24.684 1.00 90.75 96 VAL A C 1
ATOM 721 O O . VAL A 1 96 ? 9.434 -15.808 -23.549 1.00 90.75 96 VAL A O 1
ATOM 724 N N . ILE A 1 97 ? 8.858 -14.911 -25.535 1.00 89.38 97 ILE A N 1
ATOM 725 C CA . ILE A 1 97 ? 7.441 -14.719 -25.197 1.00 89.38 97 ILE A CA 1
ATOM 726 C C . ILE A 1 97 ? 6.785 -16.063 -24.854 1.00 89.38 97 ILE A C 1
ATOM 728 O O . ILE A 1 97 ? 6.062 -16.145 -23.871 1.00 89.38 97 ILE A O 1
ATOM 732 N N . ALA A 1 98 ? 7.090 -17.136 -25.592 1.00 88.25 98 ALA A N 1
ATOM 733 C CA . ALA A 1 98 ? 6.534 -18.468 -25.334 1.00 88.25 98 ALA A CA 1
ATOM 734 C C . ALA A 1 98 ? 6.953 -19.097 -23.985 1.00 88.25 98 ALA A C 1
ATOM 736 O O . ALA A 1 98 ? 6.375 -20.103 -23.577 1.00 88.25 98 ALA A O 1
ATOM 737 N N . LYS A 1 99 ? 7.972 -18.549 -23.310 1.00 77.62 99 LYS A N 1
ATOM 738 C CA . LYS A 1 99 ? 8.475 -19.020 -22.005 1.00 77.62 99 LYS A CA 1
ATOM 739 C C . LYS A 1 99 ? 8.011 -18.161 -20.824 1.00 77.62 99 LYS A C 1
ATOM 741 O O . LYS A 1 99 ? 8.364 -18.489 -19.692 1.00 77.62 99 LYS A O 1
ATOM 746 N N . SER A 1 100 ? 7.314 -17.059 -21.097 1.00 66.38 100 SER A N 1
ATOM 747 C CA . SER A 1 100 ? 6.855 -16.077 -20.104 1.00 66.38 100 SER A CA 1
ATOM 748 C C . SER A 1 100 ? 5.415 -16.358 -19.692 1.00 66.38 100 SER A C 1
ATOM 750 O O . SER A 1 100 ? 5.106 -16.145 -18.500 1.00 66.38 100 SER A O 1
#